Protein AF-A0A7Z9PWI1-F1 (afdb_monomer_lite)

Radius of gyration: 18.22 Å; chains: 1; bounding box: 41×29×56 Å

Foldseek 3Di:
DDDQPPQDFPKDKDFCVLADDDPVLVVLVVPDQFCQVLQVLLLLLQLVLLVVCQVVLHPCPPADDPVVQVVLVVVVFDRGDPPRVDQQNCLQNPCPGPQWDWDDDRGMTMTHGRPSCVSCQLQPDPVVNGDHRNSRDDPVSSRVVSNVSSVVVSVVVVD

Structure (mmCIF, N/CA/C/O backbone):
data_AF-A0A7Z9PWI1-F1
#
_entry.id   AF-A0A7Z9PWI1-F1
#
loop_
_atom_site.group_PDB
_atom_site.id
_atom_site.type_symbol
_atom_site.label_atom_id
_atom_site.label_alt_id
_atom_site.label_comp_id
_atom_site.label_asym_id
_atom_site.label_entity_id
_atom_site.label_seq_id
_atom_site.pdbx_PDB_ins_code
_atom_site.Cartn_x
_atom_site.Cartn_y
_atom_site.Cartn_z
_atom_site.occupancy
_atom_site.B_iso_or_equiv
_atom_site.auth_seq_id
_atom_site.auth_comp_id
_atom_site.auth_asym_id
_atom_site.auth_atom_id
_atom_site.pdbx_PDB_model_num
ATOM 1 N N . MET A 1 1 ? -3.527 -14.838 -31.677 1.00 30.44 1 MET A N 1
ATOM 2 C CA . MET A 1 1 ? -4.506 -14.729 -30.575 1.00 30.44 1 MET A CA 1
ATOM 3 C C . MET A 1 1 ? -3.753 -14.851 -29.257 1.00 30.44 1 MET A C 1
ATOM 5 O O . MET A 1 1 ? -3.271 -15.932 -28.946 1.00 30.44 1 MET A O 1
ATOM 9 N N . LEU A 1 2 ? -3.534 -13.744 -28.545 1.00 27.59 2 LEU A N 1
ATOM 10 C CA . LEU A 1 2 ? -2.874 -13.760 -27.235 1.00 27.59 2 LEU A CA 1
ATOM 11 C C . LEU A 1 2 ? -3.937 -14.088 -26.183 1.00 27.59 2 LEU A C 1
ATOM 13 O O . LEU A 1 2 ? -4.914 -13.357 -26.059 1.00 27.59 2 LEU A O 1
ATOM 17 N N . ARG A 1 3 ? -3.777 -15.211 -25.472 1.00 24.33 3 ARG A N 1
ATOM 18 C CA . ARG A 1 3 ? -4.636 -15.543 -24.327 1.00 24.33 3 ARG A CA 1
ATOM 19 C C . ARG A 1 3 ? -4.478 -14.445 -23.267 1.00 24.33 3 ARG A C 1
ATOM 21 O O . ARG A 1 3 ? -3.330 -14.086 -22.987 1.00 24.33 3 ARG A O 1
ATOM 28 N N . PRO A 1 4 ? -5.566 -13.936 -22.668 1.00 32.03 4 PRO A N 1
ATOM 29 C CA . PRO A 1 4 ? -5.451 -13.004 -21.562 1.00 32.03 4 PRO A CA 1
ATOM 30 C C . PRO A 1 4 ? -4.778 -13.737 -20.402 1.00 32.03 4 PRO A C 1
ATOM 32 O O . PRO A 1 4 ? -5.236 -14.784 -19.943 1.00 32.03 4 PRO A O 1
ATOM 35 N N . LEU A 1 5 ? -3.630 -13.218 -19.975 1.00 35.12 5 LEU A N 1
ATOM 36 C CA . LEU A 1 5 ? -3.011 -13.628 -18.729 1.00 35.12 5 LEU A CA 1
ATOM 37 C C . LEU A 1 5 ? -3.907 -13.084 -17.622 1.00 35.12 5 LEU A C 1
ATOM 39 O O . LEU A 1 5 ? -3.791 -11.923 -17.252 1.00 35.12 5 LEU A O 1
ATOM 43 N N . GLN A 1 6 ? -4.802 -13.923 -17.113 1.00 34.47 6 GLN A N 1
ATOM 44 C CA . GLN A 1 6 ? -5.530 -13.683 -15.874 1.00 34.47 6 GLN A CA 1
ATOM 45 C C . GLN A 1 6 ? -4.507 -13.734 -14.723 1.00 34.47 6 GLN A C 1
ATOM 47 O O . GLN A 1 6 ? -4.366 -14.728 -14.020 1.00 34.47 6 GLN A O 1
ATOM 52 N N . ARG A 1 7 ? -3.660 -12.705 -14.628 1.00 50.44 7 ARG A N 1
ATOM 53 C CA . ARG A 1 7 ? -2.716 -12.489 -13.531 1.00 50.44 7 ARG A CA 1
ATOM 54 C C . ARG A 1 7 ? -3.424 -11.577 -12.543 1.00 50.44 7 ARG A C 1
ATOM 56 O O . ARG A 1 7 ? -3.941 -10.544 -12.953 1.00 50.44 7 ARG A O 1
ATOM 63 N N . ALA A 1 8 ? -3.481 -12.004 -11.284 1.00 61.50 8 ALA A N 1
ATOM 64 C CA . ALA A 1 8 ? -4.158 -11.285 -10.214 1.00 61.50 8 ALA A CA 1
ATOM 65 C C . ALA A 1 8 ? -3.773 -9.797 -10.222 1.00 61.50 8 ALA A C 1
ATOM 67 O O . ALA A 1 8 ? -2.587 -9.458 -10.293 1.00 61.50 8 ALA A O 1
ATOM 68 N N . THR A 1 9 ? -4.787 -8.935 -10.182 1.00 69.44 9 THR A N 1
ATOM 69 C CA . THR A 1 9 ? -4.649 -7.488 -10.018 1.00 69.44 9 THR A CA 1
ATOM 70 C C . THR A 1 9 ? -3.756 -7.218 -8.802 1.00 69.44 9 THR A C 1
ATOM 72 O O . THR A 1 9 ? -4.037 -7.767 -7.735 1.00 69.44 9 THR A O 1
ATOM 75 N N . PRO A 1 10 ? -2.658 -6.451 -8.929 1.00 74.38 10 PRO A N 1
ATOM 76 C CA . PRO A 1 10 ? -1.764 -6.173 -7.813 1.00 74.38 10 PRO A CA 1
ATOM 77 C C . PRO A 1 10 ? -2.419 -5.155 -6.874 1.00 74.38 10 PRO A C 1
ATOM 79 O O . PRO A 1 10 ? -2.184 -3.947 -6.945 1.00 74.38 10 PRO A O 1
ATOM 82 N N . VAL A 1 11 ? -3.229 -5.691 -5.973 1.00 73.31 11 VAL A N 1
ATOM 83 C CA . VAL A 1 11 ? -3.850 -4.989 -4.855 1.00 73.31 11 VAL A CA 1
ATOM 84 C C . VAL A 1 11 ? -3.387 -5.616 -3.549 1.00 73.31 11 VAL A C 1
ATOM 86 O O . VAL A 1 11 ? -3.068 -6.806 -3.502 1.00 73.31 11 VAL A O 1
ATOM 89 N N . ILE A 1 12 ? -3.348 -4.809 -2.497 1.00 73.19 12 ILE A N 1
ATOM 90 C CA . ILE A 1 12 ? -3.330 -5.294 -1.122 1.00 73.19 12 ILE A CA 1
ATOM 91 C C . ILE A 1 12 ? -4.660 -4.921 -0.477 1.00 73.19 12 ILE A C 1
ATOM 93 O O . ILE A 1 12 ? -5.179 -3.821 -0.679 1.00 73.19 12 ILE A O 1
ATOM 97 N N . THR A 1 13 ? -5.208 -5.844 0.298 1.00 77.19 13 THR A N 1
ATOM 98 C CA . THR A 1 13 ? -6.319 -5.548 1.196 1.00 77.19 13 THR A CA 1
ATOM 99 C C . THR A 1 13 ? -5.731 -5.338 2.577 1.00 77.19 13 THR A C 1
ATOM 101 O O . THR A 1 13 ? -4.963 -6.165 3.056 1.00 77.19 13 THR A O 1
ATOM 104 N N . ILE A 1 14 ? -6.040 -4.193 3.173 1.00 75.25 14 ILE A N 1
ATOM 105 C CA . ILE A 1 14 ? -5.749 -3.886 4.564 1.00 75.25 14 ILE A CA 1
ATOM 106 C C . ILE A 1 14 ? -6.979 -4.314 5.355 1.00 75.25 14 ILE A C 1
ATOM 108 O O . ILE A 1 14 ? -8.001 -3.618 5.358 1.00 75.25 14 ILE A O 1
ATOM 112 N N . ASP A 1 15 ? -6.849 -5.474 5.989 1.00 72.38 15 ASP A N 1
ATOM 113 C CA . ASP A 1 15 ? -7.739 -5.964 7.030 1.00 72.38 15 ASP A CA 1
ATOM 114 C C . ASP A 1 15 ? -7.022 -5.832 8.381 1.00 72.38 15 ASP A C 1
ATOM 116 O O . ASP A 1 15 ? -5.825 -6.110 8.491 1.00 72.38 15 ASP A O 1
ATOM 120 N N . LEU A 1 16 ? -7.725 -5.347 9.404 1.00 70.81 16 LEU A N 1
ATOM 121 C CA . LEU A 1 16 ? -7.144 -5.221 10.742 1.00 70.81 16 LEU A CA 1
ATOM 122 C C . LEU A 1 16 ? -6.956 -6.588 11.407 1.00 70.81 16 LEU A C 1
ATOM 124 O O . LEU A 1 16 ? -6.091 -6.699 12.272 1.00 70.81 16 LEU A O 1
ATOM 128 N N . ASP A 1 17 ? -7.691 -7.611 10.963 1.00 68.56 17 ASP A N 1
ATOM 129 C CA . ASP A 1 17 ? -7.542 -8.992 11.436 1.00 68.56 17 ASP A CA 1
ATOM 130 C C . ASP A 1 17 ? -6.173 -9.595 11.052 1.00 68.56 17 ASP A C 1
ATOM 132 O O . ASP A 1 17 ? -5.688 -10.518 11.709 1.00 68.56 17 ASP A O 1
ATOM 136 N N . ASP A 1 18 ? -5.508 -9.040 10.030 1.00 67.12 18 ASP A N 1
ATOM 137 C CA . ASP A 1 18 ? -4.169 -9.450 9.587 1.00 67.12 18 ASP A CA 1
ATOM 138 C C . ASP A 1 18 ? -3.032 -8.779 10.389 1.00 67.12 18 ASP A C 1
ATOM 140 O O . ASP A 1 18 ? -1.851 -9.078 10.174 1.00 67.12 18 ASP A O 1
ATOM 144 N N . VAL A 1 19 ? -3.353 -7.864 11.313 1.00 75.00 19 VAL A N 1
ATOM 145 C CA . VAL A 1 19 ? -2.374 -7.175 12.165 1.00 75.00 19 VAL A CA 1
ATOM 146 C C . VAL A 1 19 ? -2.373 -7.801 13.558 1.00 75.00 19 VAL A C 1
ATOM 148 O O . VAL A 1 19 ? -3.402 -7.894 14.217 1.00 75.00 19 VAL A O 1
ATOM 151 N N . ALA A 1 20 ? -1.197 -8.194 14.053 1.00 78.56 20 ALA A N 1
ATOM 152 C CA . ALA A 1 20 ? -1.062 -8.728 15.405 1.00 78.56 20 ALA A CA 1
ATOM 153 C C . ALA A 1 20 ? -1.214 -7.605 16.447 1.00 78.56 20 ALA A C 1
ATOM 155 O O . ALA A 1 20 ? -0.288 -6.831 16.692 1.00 78.56 20 ALA A O 1
ATOM 156 N N . LEU A 1 21 ? -2.390 -7.511 17.067 1.00 85.12 21 LEU A N 1
ATOM 157 C CA . LEU A 1 21 ? -2.721 -6.486 18.054 1.00 85.12 21 LEU A CA 1
ATOM 158 C C . LEU A 1 21 ? -2.804 -7.088 19.463 1.00 85.12 21 LEU A C 1
ATOM 160 O O . LEU A 1 21 ? -2.935 -8.293 19.656 1.00 85.12 21 LEU A O 1
ATOM 164 N N . ASN A 1 22 ? -2.671 -6.245 20.489 1.00 89.44 22 ASN A N 1
ATOM 165 C CA . ASN A 1 22 ? -2.948 -6.685 21.856 1.00 89.44 22 ASN A CA 1
ATOM 166 C C . ASN A 1 22 ? -4.463 -6.652 22.127 1.00 89.44 22 ASN A C 1
ATOM 168 O O . ASN A 1 22 ? -5.192 -5.863 21.526 1.00 89.44 22 ASN A O 1
ATOM 172 N N . LYS A 1 23 ? -4.927 -7.464 23.085 1.00 90.38 23 LYS A N 1
ATOM 173 C CA . LYS A 1 23 ? -6.361 -7.624 23.396 1.00 90.38 23 LYS A CA 1
ATOM 174 C C . LYS A 1 23 ? -7.091 -6.320 23.722 1.00 90.38 23 LYS A C 1
ATOM 176 O O . LYS A 1 23 ? -8.277 -6.191 23.443 1.00 90.38 23 LYS A O 1
ATOM 181 N N . GLU A 1 24 ? -6.405 -5.367 24.347 1.00 90.81 24 GLU A N 1
ATOM 182 C CA . GLU A 1 24 ? -6.987 -4.064 24.683 1.00 90.81 24 GLU A CA 1
ATOM 183 C C . GLU A 1 24 ? -7.256 -3.238 23.420 1.00 90.81 24 GLU A C 1
ATOM 185 O O . GLU A 1 24 ? -8.341 -2.691 23.247 1.00 90.81 24 GLU A O 1
ATOM 190 N N . THR A 1 25 ? -6.292 -3.216 22.499 1.00 91.31 25 THR A N 1
ATOM 191 C CA . THR A 1 25 ? -6.420 -2.562 21.194 1.00 91.31 25 THR A CA 1
ATOM 192 C C . THR A 1 25 ? -7.533 -3.203 20.372 1.00 91.31 25 THR A C 1
ATOM 194 O O . THR A 1 25 ? -8.378 -2.488 19.842 1.00 91.31 25 THR A O 1
ATOM 197 N N . GLU A 1 26 ? -7.575 -4.536 20.315 1.00 90.44 26 GLU A N 1
ATOM 198 C CA . GLU A 1 26 ? -8.640 -5.281 19.631 1.00 90.44 26 GLU A CA 1
ATOM 199 C C . GLU A 1 26 ? -10.022 -4.920 20.185 1.00 90.44 26 GLU A C 1
ATOM 201 O O . GLU A 1 26 ? -10.931 -4.611 19.418 1.00 90.44 26 GLU A O 1
ATOM 206 N N . ALA A 1 27 ? -10.177 -4.889 21.514 1.00 90.44 27 ALA A N 1
ATOM 207 C CA . ALA A 1 27 ? -11.443 -4.548 22.156 1.00 90.44 27 ALA A CA 1
ATOM 208 C C . ALA A 1 27 ? -11.894 -3.112 21.844 1.00 90.44 27 ALA A C 1
ATOM 210 O O . ALA A 1 27 ? -13.075 -2.884 21.583 1.00 90.44 27 ALA A O 1
ATOM 211 N N . ILE A 1 28 ? -10.964 -2.151 21.831 1.00 92.19 28 ILE A N 1
ATOM 212 C CA . ILE A 1 28 ? -11.274 -0.759 21.486 1.00 92.19 28 ILE A CA 1
ATOM 213 C C . ILE A 1 28 ? -11.723 -0.674 20.028 1.00 92.19 28 ILE A C 1
ATOM 215 O O . ILE A 1 28 ? -12.788 -0.129 19.753 1.00 92.19 28 ILE A O 1
ATOM 219 N N . LEU A 1 29 ? -10.962 -1.251 19.096 1.00 91.00 29 LEU A N 1
ATOM 220 C CA . LEU A 1 29 ? -11.309 -1.226 17.674 1.00 91.00 29 LEU A CA 1
ATOM 221 C C . LEU A 1 29 ? -12.644 -1.926 17.394 1.00 91.00 29 LEU A C 1
ATOM 223 O O . LEU A 1 29 ? -13.447 -1.403 16.627 1.00 91.00 29 LEU A O 1
ATOM 227 N N . ALA A 1 30 ? -12.919 -3.048 18.061 1.00 89.44 30 ALA A N 1
ATOM 228 C CA . ALA A 1 30 ? -14.182 -3.773 17.939 1.00 89.44 30 ALA A CA 1
ATOM 229 C C . ALA A 1 30 ? -15.393 -2.996 18.483 1.00 89.44 30 ALA A C 1
ATOM 231 O O . ALA A 1 30 ? -16.522 -3.283 18.090 1.00 89.44 30 ALA A O 1
ATOM 232 N N . SER A 1 31 ? -15.177 -2.022 19.374 1.00 90.50 31 SER A N 1
ATOM 233 C CA . SER A 1 31 ? -16.241 -1.149 19.887 1.00 90.50 31 SER A CA 1
ATOM 234 C C . SER A 1 31 ? -16.559 0.045 18.980 1.00 90.50 31 SER A C 1
ATOM 236 O O . SER A 1 31 ? -17.514 0.771 19.245 1.00 90.50 31 SER A O 1
ATOM 238 N N . LEU A 1 32 ? -15.773 0.265 17.919 1.00 89.69 32 LEU A N 1
ATOM 239 C CA . LEU A 1 32 ? -15.999 1.343 16.961 1.00 89.69 32 LEU A CA 1
ATOM 240 C C . LEU A 1 32 ? -16.901 0.871 15.814 1.00 89.69 32 LEU A C 1
ATOM 242 O O . LEU A 1 32 ? -16.581 -0.085 15.111 1.00 89.69 32 LEU A O 1
ATOM 246 N N . ASP A 1 33 ? -17.983 1.609 15.567 1.00 88.00 33 ASP A N 1
ATOM 247 C CA . ASP A 1 33 ? -18.891 1.344 14.442 1.00 88.00 33 ASP A CA 1
ATOM 248 C C . ASP A 1 33 ? -18.295 1.737 13.077 1.00 88.00 33 ASP A C 1
ATOM 250 O O . ASP A 1 33 ? -18.691 1.200 12.039 1.00 88.00 33 ASP A O 1
ATOM 254 N N . ASP A 1 34 ? -17.344 2.678 13.068 1.00 91.00 34 ASP A N 1
ATOM 255 C CA . ASP A 1 34 ? -16.704 3.185 11.856 1.00 91.00 34 ASP A CA 1
ATOM 256 C C . ASP A 1 34 ? -15.177 3.243 11.997 1.00 91.00 34 ASP A C 1
ATOM 258 O O . ASP A 1 34 ? -14.616 4.102 12.686 1.00 91.00 34 ASP A O 1
ATOM 262 N N . LEU A 1 35 ? -14.492 2.342 11.289 1.00 93.81 35 LEU A N 1
ATOM 263 C CA . LEU A 1 35 ? -13.032 2.310 11.212 1.00 93.81 35 LEU A CA 1
ATOM 264 C C . LEU A 1 35 ? -12.492 3.149 10.052 1.00 93.81 35 LEU A C 1
ATOM 266 O O . LEU A 1 35 ? -11.274 3.258 9.903 1.00 93.81 35 LEU A O 1
ATOM 270 N N . THR A 1 36 ? -13.352 3.792 9.255 1.00 94.81 36 THR A N 1
ATOM 271 C CA . THR A 1 36 ? -12.946 4.616 8.109 1.00 94.81 36 THR A CA 1
ATOM 272 C C . THR A 1 36 ? -11.811 5.598 8.435 1.00 94.81 36 THR A C 1
ATOM 274 O O . THR A 1 36 ? -10.866 5.693 7.643 1.00 94.81 36 THR A O 1
ATOM 277 N N . PRO A 1 37 ? -11.819 6.327 9.571 1.00 96.06 37 PRO A N 1
ATOM 278 C CA . PRO A 1 37 ? -10.734 7.253 9.885 1.00 96.06 37 PRO A CA 1
ATOM 279 C C . PRO A 1 37 ? -9.387 6.551 10.122 1.00 96.06 37 PRO A C 1
ATOM 281 O O . PRO A 1 37 ? -8.350 7.067 9.702 1.00 96.06 37 PRO A O 1
ATOM 284 N N . LEU A 1 38 ? -9.392 5.372 10.755 1.00 95.50 38 LEU A N 1
ATOM 285 C CA . LEU A 1 38 ? -8.194 4.551 10.945 1.00 95.50 38 LEU A CA 1
ATOM 286 C C . LEU A 1 38 ? -7.711 3.970 9.611 1.00 95.50 38 LEU A C 1
ATOM 288 O O . LEU A 1 38 ? -6.537 4.099 9.274 1.00 95.50 38 LEU A O 1
ATOM 292 N N . LEU A 1 39 ? -8.620 3.395 8.824 1.00 94.44 39 LEU A N 1
ATOM 293 C CA . LEU A 1 39 ? -8.315 2.806 7.521 1.00 94.44 39 LEU A CA 1
ATOM 294 C C . LEU A 1 39 ? -7.701 3.836 6.566 1.00 94.44 39 LEU A C 1
ATOM 296 O O . LEU A 1 39 ? -6.702 3.552 5.912 1.00 94.44 39 LEU A O 1
ATOM 300 N N . LYS A 1 40 ? -8.208 5.076 6.547 1.00 95.31 40 LYS A N 1
ATOM 301 C CA . LYS A 1 40 ? -7.597 6.183 5.788 1.00 95.31 40 LYS A CA 1
ATOM 302 C C . LYS A 1 40 ? -6.168 6.489 6.243 1.00 95.31 40 LYS A C 1
ATOM 304 O O . LYS A 1 40 ? -5.305 6.742 5.402 1.00 95.31 40 LYS A O 1
ATOM 309 N N . ALA A 1 41 ? -5.904 6.460 7.551 1.00 95.44 41 ALA A N 1
ATOM 310 C CA . ALA A 1 41 ? -4.558 6.666 8.084 1.00 95.44 41 ALA A CA 1
ATOM 311 C C . ALA A 1 41 ? -3.605 5.528 7.679 1.00 95.44 41 ALA A C 1
ATOM 313 O O . ALA A 1 41 ? -2.471 5.798 7.284 1.00 95.44 41 ALA A O 1
ATOM 314 N N . LEU A 1 42 ? -4.080 4.280 7.699 1.00 93.56 42 LEU A N 1
ATOM 315 C CA . LEU A 1 42 ? -3.323 3.114 7.236 1.00 93.56 42 LEU A CA 1
ATOM 316 C C . LEU A 1 42 ? -3.050 3.161 5.728 1.00 93.56 42 LEU A C 1
ATOM 318 O O . LEU A 1 42 ? -1.922 2.917 5.304 1.00 93.56 42 LEU A O 1
ATOM 322 N N . GLY A 1 43 ? -4.033 3.564 4.919 1.00 92.19 43 GLY A N 1
ATOM 323 C CA . GLY A 1 43 ? -3.847 3.777 3.483 1.00 92.19 43 GLY A CA 1
ATOM 324 C C . GLY A 1 43 ? -2.789 4.839 3.175 1.00 92.19 43 GLY A C 1
ATOM 325 O O . GLY A 1 43 ? -1.908 4.619 2.347 1.00 92.19 43 GLY A O 1
ATOM 326 N N . SER A 1 44 ? -2.809 5.961 3.902 1.00 93.44 44 SER A N 1
ATOM 327 C CA . SER A 1 44 ? -1.777 7.002 3.789 1.00 93.44 44 SER A CA 1
ATOM 328 C C . SER A 1 44 ? -0.382 6.473 4.144 1.00 93.44 44 SER A C 1
ATOM 330 O O . SER A 1 44 ? 0.592 6.729 3.432 1.00 93.44 44 SER A O 1
ATOM 332 N N . ALA A 1 45 ? -0.284 5.668 5.205 1.00 93.06 45 ALA A N 1
ATOM 333 C CA . ALA A 1 45 ? 0.967 5.029 5.592 1.00 93.06 45 ALA A CA 1
ATOM 334 C C . ALA A 1 45 ? 1.485 4.062 4.511 1.00 93.06 45 ALA A C 1
ATOM 336 O O . ALA A 1 45 ? 2.666 4.105 4.158 1.00 93.06 45 ALA A O 1
ATOM 337 N N . ALA A 1 46 ? 0.602 3.256 3.915 1.00 91.25 46 ALA A N 1
ATOM 338 C CA . ALA A 1 46 ? 0.945 2.372 2.803 1.00 91.25 46 ALA A CA 1
ATOM 339 C C . ALA A 1 46 ? 1.440 3.147 1.567 1.00 91.25 46 ALA A C 1
ATOM 341 O O . ALA A 1 46 ? 2.469 2.784 0.991 1.00 91.25 46 ALA A O 1
ATOM 342 N N . HIS A 1 47 ? 0.788 4.257 1.201 1.00 91.00 47 HIS A N 1
ATOM 343 C CA . HIS A 1 47 ? 1.253 5.131 0.116 1.00 91.00 47 HIS A CA 1
ATOM 344 C C . HIS A 1 47 ? 2.651 5.699 0.403 1.00 91.00 47 HIS A C 1
ATOM 346 O O . HIS A 1 47 ? 3.486 5.779 -0.501 1.00 91.00 47 HIS A O 1
ATOM 352 N N . GLY A 1 48 ? 2.938 6.054 1.660 1.00 92.00 48 GLY A N 1
ATOM 353 C CA . GLY A 1 48 ? 4.267 6.488 2.097 1.00 92.00 48 GLY A CA 1
ATOM 354 C C . GLY A 1 48 ? 5.337 5.412 1.889 1.00 92.00 48 GLY A C 1
ATOM 355 O O . GLY A 1 48 ? 6.399 5.699 1.330 1.00 92.00 48 GLY A O 1
ATOM 356 N N . ILE A 1 49 ? 5.035 4.165 2.263 1.00 91.00 49 ILE A N 1
ATOM 357 C CA . ILE A 1 49 ? 5.920 3.008 2.045 1.00 91.00 49 ILE A CA 1
ATOM 358 C C . ILE A 1 49 ? 6.175 2.794 0.548 1.00 91.00 49 ILE A C 1
ATOM 360 O O . ILE A 1 49 ? 7.323 2.602 0.140 1.00 91.00 49 ILE A O 1
ATOM 364 N N . TRP A 1 50 ? 5.138 2.865 -0.292 1.00 90.75 50 TRP A N 1
ATOM 365 C CA . TRP A 1 50 ? 5.290 2.744 -1.745 1.00 90.75 50 TRP A CA 1
ATOM 366 C C . TRP A 1 50 ? 6.154 3.850 -2.326 1.00 90.75 50 TRP A C 1
ATOM 368 O O . TRP A 1 50 ? 7.092 3.558 -3.068 1.00 90.75 50 TRP A O 1
ATOM 378 N N . ASN A 1 51 ? 5.884 5.103 -1.963 1.00 92.00 51 ASN A N 1
ATOM 379 C CA . ASN A 1 51 ? 6.656 6.241 -2.443 1.00 92.00 51 ASN A CA 1
ATOM 380 C C . ASN A 1 51 ? 8.150 6.057 -2.135 1.00 92.00 51 ASN A C 1
ATOM 382 O O . ASN A 1 51 ? 8.999 6.159 -3.023 1.00 92.00 51 ASN A O 1
ATOM 386 N N . GLU A 1 52 ? 8.466 5.670 -0.899 1.00 91.88 52 GLU A N 1
ATOM 387 C CA . GLU A 1 52 ? 9.836 5.399 -0.479 1.00 91.88 52 GLU A CA 1
ATOM 388 C C . GLU A 1 52 ? 10.463 4.223 -1.239 1.00 91.88 52 GLU A C 1
ATOM 390 O O . GLU A 1 52 ? 11.605 4.318 -1.701 1.00 91.88 52 GLU A O 1
ATOM 395 N N . LYS A 1 53 ? 9.717 3.129 -1.436 1.00 91.38 53 LYS A N 1
ATOM 396 C CA . LYS A 1 53 ? 10.191 1.962 -2.189 1.00 91.38 53 LYS A CA 1
ATOM 397 C C . LYS A 1 53 ? 10.501 2.329 -3.642 1.00 91.38 53 LYS A C 1
ATOM 399 O O . LYS A 1 53 ? 11.558 1.962 -4.144 1.00 91.38 53 LYS A O 1
ATOM 404 N N . PHE A 1 54 ? 9.653 3.111 -4.307 1.00 92.06 54 PHE A N 1
ATOM 405 C CA . PHE A 1 54 ? 9.923 3.609 -5.660 1.00 92.06 54 PHE A CA 1
ATOM 406 C C . PHE A 1 54 ? 11.088 4.601 -5.710 1.00 92.06 54 PHE A C 1
ATOM 408 O O . PHE A 1 54 ? 11.851 4.591 -6.672 1.00 92.06 54 PHE A O 1
ATOM 415 N N . ARG A 1 55 ? 11.250 5.459 -4.696 1.00 91.31 55 ARG A N 1
ATOM 416 C CA . ARG A 1 55 ? 12.384 6.393 -4.593 1.00 91.31 55 ARG A CA 1
ATOM 417 C C . ARG A 1 55 ? 13.725 5.666 -4.462 1.00 91.31 55 ARG A C 1
ATOM 419 O O . ARG A 1 55 ? 14.722 6.148 -4.985 1.00 91.31 55 ARG A O 1
ATOM 426 N N . ARG A 1 56 ? 13.748 4.519 -3.779 1.00 92.12 56 ARG A N 1
ATOM 427 C CA . ARG A 1 56 ? 14.944 3.672 -3.614 1.00 92.12 56 ARG A CA 1
ATOM 428 C C . ARG A 1 56 ? 15.154 2.649 -4.731 1.00 92.12 56 ARG A C 1
ATOM 430 O O . ARG A 1 56 ? 16.122 1.903 -4.672 1.00 92.12 56 ARG A O 1
ATOM 437 N N . GLU A 1 57 ? 14.256 2.602 -5.715 1.00 90.69 57 GLU A N 1
ATOM 438 C CA . GLU A 1 57 ? 14.210 1.544 -6.730 1.00 90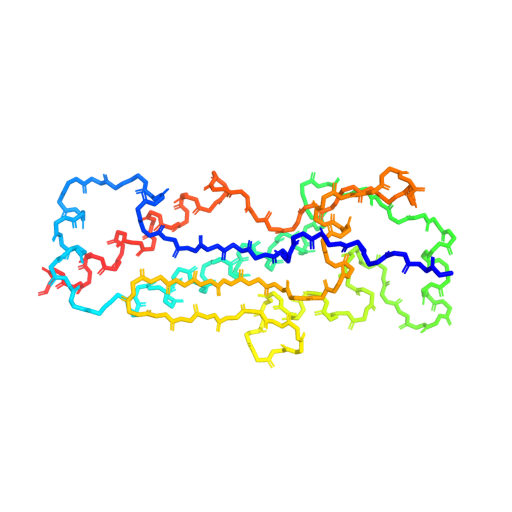.69 57 GLU A CA 1
ATOM 439 C C . GLU A 1 57 ? 14.135 0.130 -6.116 1.00 90.69 57 GLU A C 1
ATOM 441 O O . GLU A 1 57 ? 14.823 -0.811 -6.523 1.00 90.69 57 GLU A O 1
ATOM 446 N N . GLY A 1 58 ? 13.257 -0.024 -5.123 1.00 86.75 58 GLY A N 1
ATOM 447 C CA . GLY A 1 58 ? 13.019 -1.270 -4.404 1.00 86.75 58 GLY A CA 1
ATOM 448 C C . GLY A 1 58 ? 14.160 -1.672 -3.467 1.00 86.75 58 GLY A C 1
ATOM 449 O O . GLY A 1 58 ? 15.096 -0.907 -3.245 1.00 86.75 58 GLY A O 1
ATOM 450 N N . PRO A 1 59 ? 14.133 -2.901 -2.924 1.00 83.69 59 PRO A N 1
ATOM 451 C CA . PRO A 1 59 ? 15.267 -3.495 -2.214 1.00 83.69 59 PRO A CA 1
ATOM 452 C C . PRO A 1 59 ? 16.364 -3.942 -3.208 1.00 83.69 59 PRO A C 1
ATOM 454 O O . PRO A 1 59 ? 16.823 -5.080 -3.167 1.00 83.69 59 PRO A O 1
ATOM 457 N N . GLY A 1 60 ? 16.735 -3.066 -4.152 1.00 86.25 60 GLY A N 1
ATOM 458 C CA . GLY A 1 60 ? 17.688 -3.345 -5.229 1.00 86.25 60 GLY A CA 1
ATOM 459 C C . GLY A 1 60 ? 17.059 -4.020 -6.449 1.00 86.25 60 GLY A C 1
ATOM 460 O O . GLY A 1 60 ? 17.498 -5.095 -6.861 1.00 86.25 60 GLY A O 1
ATOM 461 N N . TRP A 1 61 ? 16.016 -3.423 -7.040 1.00 93.38 61 TRP A N 1
ATOM 462 C CA . TRP A 1 61 ? 15.461 -3.934 -8.295 1.00 93.38 61 TRP A CA 1
ATOM 463 C C . TRP A 1 61 ? 16.529 -4.008 -9.387 1.00 93.38 61 TRP A C 1
ATOM 465 O O . TRP A 1 61 ? 17.380 -3.132 -9.519 1.00 93.38 61 TRP A O 1
ATOM 475 N N . GLN A 1 62 ? 16.447 -5.047 -10.223 1.00 91.81 62 GLN A N 1
ATOM 476 C CA . GLN A 1 62 ? 17.416 -5.231 -11.296 1.00 91.81 62 GLN A CA 1
ATOM 477 C C . GLN A 1 62 ? 17.425 -4.012 -12.244 1.00 91.81 62 GLN A C 1
ATOM 479 O O . GLN A 1 62 ? 16.352 -3.678 -12.788 1.00 91.81 62 GLN A O 1
ATOM 484 N N . PRO A 1 63 ? 18.613 -3.415 -12.496 1.00 91.00 63 PRO A N 1
ATOM 485 C CA . PRO A 1 63 ? 18.771 -2.262 -13.371 1.00 91.00 63 PRO A CA 1
ATOM 486 C C . PRO A 1 63 ? 18.179 -2.466 -14.763 1.00 91.00 63 PRO A C 1
ATOM 488 O O . PRO A 1 63 ? 18.038 -3.588 -15.264 1.00 91.00 63 PRO A O 1
ATOM 491 N N . LEU A 1 64 ? 17.836 -1.355 -15.409 1.00 90.19 64 LEU A N 1
ATOM 492 C CA . LEU A 1 64 ? 17.474 -1.363 -16.822 1.00 90.19 64 LEU A CA 1
ATOM 493 C C . LEU A 1 64 ? 18.717 -1.628 -17.671 1.00 90.19 64 LEU A C 1
ATOM 495 O O . LEU A 1 64 ? 19.806 -1.165 -17.350 1.00 90.19 64 LEU A O 1
ATOM 499 N N . ALA A 1 65 ? 18.542 -2.343 -18.781 1.00 89.88 65 ALA A N 1
ATOM 500 C CA . ALA A 1 65 ? 19.619 -2.530 -19.743 1.00 89.88 65 ALA A CA 1
ATOM 501 C C . ALA A 1 65 ? 20.019 -1.186 -20.376 1.00 89.88 65 ALA A C 1
ATOM 503 O O . ALA A 1 65 ? 19.155 -0.347 -20.655 1.00 89.88 65 ALA A O 1
ATOM 504 N N . ASP A 1 66 ? 21.302 -1.018 -20.698 1.00 92.00 66 ASP A N 1
ATOM 505 C CA . ASP A 1 66 ? 21.830 0.222 -21.287 1.00 92.00 66 ASP A CA 1
ATOM 506 C C . ASP A 1 66 ? 21.103 0.619 -22.575 1.00 92.00 66 ASP A C 1
ATOM 508 O O . ASP A 1 66 ? 20.786 1.789 -22.794 1.00 92.00 66 ASP A O 1
ATOM 512 N N . VAL A 1 67 ? 20.741 -0.368 -23.400 1.00 91.75 67 VAL A N 1
ATOM 513 C CA . VAL A 1 67 ? 19.952 -0.158 -24.625 1.00 91.75 67 VAL A CA 1
ATOM 514 C C . VAL A 1 67 ? 18.566 0.427 -24.336 1.00 91.75 67 VAL A C 1
ATOM 516 O O . VAL A 1 67 ? 18.066 1.260 -25.095 1.00 91.75 67 VAL A O 1
ATOM 519 N N . THR A 1 68 ? 17.941 0.039 -23.221 1.00 88.94 68 THR A N 1
ATOM 520 C CA . THR A 1 68 ? 16.651 0.578 -22.779 1.00 88.94 68 THR A CA 1
ATOM 521 C C . THR A 1 68 ? 16.815 2.014 -22.299 1.00 88.94 68 THR A C 1
ATOM 523 O O . THR A 1 68 ? 16.036 2.877 -22.705 1.00 88.94 68 THR A O 1
ATOM 526 N N . LEU A 1 69 ? 17.848 2.292 -21.500 1.00 90.50 69 LEU A N 1
ATOM 527 C CA . LEU A 1 69 ? 18.158 3.641 -21.022 1.00 90.50 69 LEU A CA 1
ATOM 528 C C . LEU A 1 69 ? 18.451 4.597 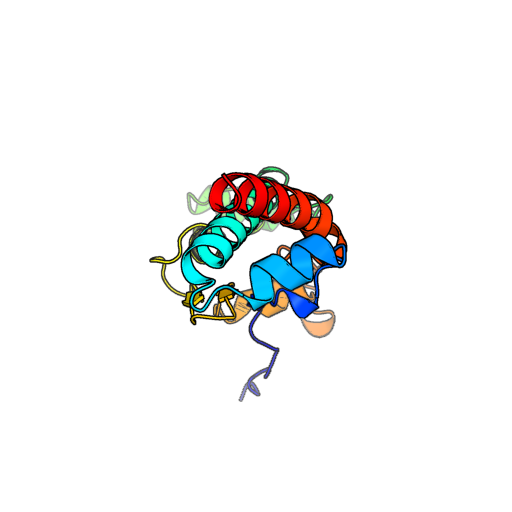-22.183 1.00 90.50 69 LEU A C 1
ATOM 530 O O . LEU A 1 69 ? 17.885 5.689 -22.239 1.00 90.50 69 LEU A O 1
ATOM 534 N N . ALA A 1 70 ? 19.265 4.174 -23.151 1.00 90.06 70 ALA A N 1
ATOM 535 C CA . ALA A 1 70 ? 19.558 4.948 -24.354 1.00 90.06 70 ALA A CA 1
ATOM 536 C C . ALA A 1 70 ? 18.280 5.260 -25.151 1.00 90.06 70 ALA A C 1
ATOM 538 O O . ALA A 1 70 ? 18.050 6.406 -25.545 1.00 90.06 70 ALA A O 1
ATOM 539 N N . LYS A 1 71 ? 17.400 4.263 -25.330 1.00 90.56 71 LYS A N 1
ATOM 540 C CA . LYS A 1 71 ? 16.109 4.447 -26.006 1.00 90.56 71 LYS A CA 1
ATOM 541 C C . LYS A 1 71 ? 15.198 5.422 -25.256 1.00 90.56 71 LYS A C 1
ATOM 543 O O . LYS A 1 71 ? 14.528 6.226 -25.900 1.00 90.56 71 LYS A O 1
ATOM 548 N N . ARG A 1 72 ? 15.140 5.363 -23.924 1.00 90.69 72 ARG A N 1
ATOM 549 C CA . ARG A 1 72 ? 14.321 6.282 -23.118 1.00 90.69 72 ARG A CA 1
ATOM 550 C C . ARG A 1 72 ? 14.821 7.715 -23.210 1.00 90.69 72 ARG A C 1
ATOM 552 O O . ARG A 1 72 ? 14.038 8.584 -23.577 1.00 90.69 72 ARG A O 1
ATOM 559 N N . ARG A 1 73 ? 16.127 7.927 -23.020 1.00 88.12 73 ARG A N 1
ATOM 560 C CA . ARG A 1 73 ? 16.774 9.243 -23.149 1.00 88.12 73 ARG A CA 1
ATOM 561 C C . ARG A 1 73 ? 16.511 9.875 -24.515 1.00 88.12 73 ARG A C 1
ATOM 563 O O . ARG A 1 73 ? 16.113 11.030 -24.581 1.00 88.12 73 ARG A O 1
ATOM 570 N N . LYS A 1 74 ? 16.632 9.096 -25.599 1.00 90.50 74 LYS A N 1
ATOM 571 C CA . LYS A 1 74 ? 16.320 9.565 -26.963 1.00 90.50 74 LYS A CA 1
ATOM 572 C C . LYS A 1 74 ? 14.867 10.032 -27.122 1.00 90.50 74 LYS A C 1
ATOM 574 O O . LYS A 1 74 ? 14.602 10.926 -27.913 1.00 90.50 74 LYS A O 1
ATOM 579 N N . ASN A 1 75 ? 13.938 9.428 -26.384 1.00 87.31 75 ASN A N 1
ATOM 580 C CA . ASN A 1 75 ? 12.514 9.765 -26.417 1.00 87.31 75 ASN A CA 1
ATOM 581 C C . ASN A 1 75 ? 12.102 10.752 -25.308 1.00 87.31 75 ASN A C 1
ATOM 583 O O . ASN A 1 75 ? 10.910 10.879 -25.043 1.00 87.31 75 ASN A O 1
ATOM 587 N N . GLY A 1 76 ? 13.058 11.392 -24.620 1.00 84.06 76 GLY A N 1
ATOM 588 C CA . GLY A 1 76 ? 12.779 12.331 -23.528 1.00 84.06 76 GLY A CA 1
ATOM 589 C C . GLY A 1 76 ? 12.172 11.693 -22.273 1.00 84.06 76 GLY A C 1
ATOM 590 O O . GLY A 1 76 ? 11.549 12.393 -21.483 1.00 84.06 76 GLY A O 1
ATOM 591 N N . ARG A 1 77 ? 12.317 10.373 -22.088 1.00 83.50 77 ARG A N 1
ATOM 592 C CA . ARG A 1 77 ? 11.786 9.639 -20.927 1.00 83.50 77 ARG A CA 1
ATOM 593 C C . ARG A 1 77 ? 12.835 9.437 -19.832 1.00 83.50 77 ARG A C 1
ATOM 595 O O . ARG A 1 77 ? 14.038 9.417 -20.108 1.00 83.50 77 ARG A O 1
ATOM 602 N N . GLY A 1 78 ? 12.360 9.241 -18.601 1.00 81.62 78 GLY A N 1
ATOM 603 C CA . GLY A 1 78 ? 13.188 9.061 -17.408 1.00 81.62 78 GLY A CA 1
ATOM 604 C C . GLY A 1 78 ? 14.007 7.763 -17.392 1.00 81.62 78 GLY A C 1
ATOM 605 O O . GLY A 1 78 ? 13.694 6.779 -18.066 1.00 81.62 78 GLY A O 1
ATOM 606 N N . ALA A 1 79 ? 15.078 7.755 -16.596 1.00 85.44 79 ALA A N 1
ATOM 607 C CA . ALA A 1 79 ? 15.934 6.582 -16.391 1.00 85.44 79 ALA A CA 1
ATOM 608 C C . ALA A 1 79 ? 15.500 5.713 -15.196 1.00 85.44 79 ALA A C 1
ATOM 610 O O . ALA A 1 79 ? 15.996 4.598 -15.060 1.00 85.44 79 ALA A O 1
ATOM 611 N N . GLU A 1 80 ? 14.572 6.204 -14.375 1.00 89.94 80 GLU A N 1
ATOM 612 C CA . GLU A 1 80 ? 14.127 5.532 -13.156 1.00 89.94 80 GLU A CA 1
ATOM 613 C C . GLU A 1 80 ? 13.342 4.244 -13.455 1.00 89.94 80 GLU A C 1
ATOM 615 O O . GLU A 1 80 ? 12.535 4.134 -14.398 1.00 89.94 80 GLU A O 1
ATOM 620 N N . ILE A 1 81 ? 13.583 3.233 -12.625 1.00 91.94 81 ILE A N 1
ATOM 621 C CA . ILE A 1 81 ? 12.911 1.941 -12.711 1.00 91.94 81 ILE A CA 1
ATOM 622 C C . ILE A 1 81 ? 11.428 2.103 -12.347 1.00 91.94 81 ILE A C 1
ATOM 624 O O . ILE A 1 81 ? 11.076 2.717 -11.346 1.00 91.94 81 ILE A O 1
ATOM 628 N N . LEU A 1 82 ? 10.544 1.532 -13.178 1.00 90.88 82 LEU A N 1
ATOM 629 C CA . LEU A 1 82 ? 9.078 1.593 -13.029 1.00 90.88 82 LEU A CA 1
ATOM 630 C C . LEU A 1 82 ? 8.455 3.008 -13.034 1.00 90.88 82 LEU A C 1
ATOM 632 O O . LEU A 1 82 ? 7.274 3.147 -12.731 1.00 90.88 82 LEU A O 1
ATOM 636 N N . LYS A 1 83 ? 9.200 4.037 -13.460 1.00 90.81 83 LYS A N 1
ATOM 637 C CA . LYS A 1 83 ? 8.709 5.419 -13.621 1.00 90.81 83 LYS A CA 1
ATOM 638 C C . LYS A 1 83 ? 8.917 5.959 -15.043 1.00 90.81 83 LYS A C 1
ATOM 640 O O . LYS A 1 83 ? 9.340 7.090 -15.231 1.00 90.81 83 LYS A O 1
ATOM 645 N N . ASP A 1 84 ? 8.665 5.129 -16.058 1.00 86.25 84 ASP A N 1
ATOM 646 C CA . ASP A 1 84 ? 8.886 5.512 -17.467 1.00 86.25 84 ASP A CA 1
ATOM 647 C C . ASP A 1 84 ? 8.006 6.701 -17.887 1.00 86.25 84 ASP A C 1
ATOM 649 O O . ASP A 1 84 ? 8.505 7.744 -18.298 1.00 86.25 84 ASP A O 1
ATOM 653 N N . ASP A 1 85 ? 6.690 6.536 -17.735 1.00 86.12 85 ASP A N 1
ATOM 654 C CA . ASP A 1 85 ? 5.655 7.554 -17.943 1.00 86.12 85 ASP A CA 1
ATOM 655 C C . ASP A 1 85 ? 5.003 8.005 -16.623 1.00 86.12 85 ASP A C 1
ATOM 657 O O . ASP A 1 85 ? 4.078 8.812 -16.624 1.00 86.12 85 ASP A O 1
ATOM 661 N N . GLY A 1 86 ? 5.468 7.458 -15.496 1.00 90.00 86 GLY A N 1
ATOM 662 C CA . GLY A 1 86 ? 4.959 7.745 -14.158 1.00 90.00 86 GLY A CA 1
ATOM 663 C C . GLY A 1 86 ? 3.609 7.109 -13.816 1.00 90.00 86 GLY A C 1
ATOM 664 O O . GLY A 1 86 ? 3.227 7.172 -12.652 1.00 90.00 86 GLY A O 1
ATOM 665 N N . LYS A 1 87 ? 2.907 6.449 -14.751 1.00 92.62 87 LYS A N 1
ATOM 666 C CA . LYS A 1 87 ? 1.535 5.955 -14.519 1.00 92.62 87 LYS A CA 1
ATOM 667 C C . LYS A 1 87 ? 1.447 4.943 -13.382 1.00 92.62 87 LYS A C 1
ATOM 669 O O . LYS A 1 87 ? 0.591 5.071 -12.515 1.00 92.62 87 LYS A O 1
ATOM 674 N N . LEU A 1 88 ? 2.349 3.959 -13.357 1.00 93.00 88 LEU A N 1
ATOM 675 C CA . LEU A 1 88 ? 2.368 2.952 -12.293 1.00 93.00 88 LEU A CA 1
ATOM 676 C C . LEU A 1 88 ? 2.610 3.582 -10.922 1.00 93.00 88 LEU A C 1
ATOM 678 O O . LEU A 1 88 ? 1.882 3.292 -9.978 1.00 93.00 88 LEU A O 1
ATOM 682 N N . PHE A 1 89 ? 3.607 4.461 -10.832 1.00 93.44 89 PHE A N 1
ATOM 683 C CA . PHE A 1 89 ? 3.908 5.187 -9.604 1.00 93.44 89 PHE A CA 1
ATOM 684 C C . PHE A 1 89 ? 2.700 6.010 -9.140 1.00 93.44 89 PHE A C 1
ATOM 686 O O . PHE A 1 89 ? 2.249 5.831 -8.013 1.00 93.44 89 PHE A O 1
ATOM 693 N N . ALA A 1 90 ? 2.120 6.814 -10.035 1.00 93.62 90 ALA A N 1
ATOM 694 C CA . ALA A 1 90 ? 0.953 7.640 -9.748 1.00 93.62 90 ALA A CA 1
ATOM 695 C C . ALA A 1 90 ? -0.247 6.805 -9.281 1.00 93.62 90 ALA A C 1
ATOM 697 O O . ALA A 1 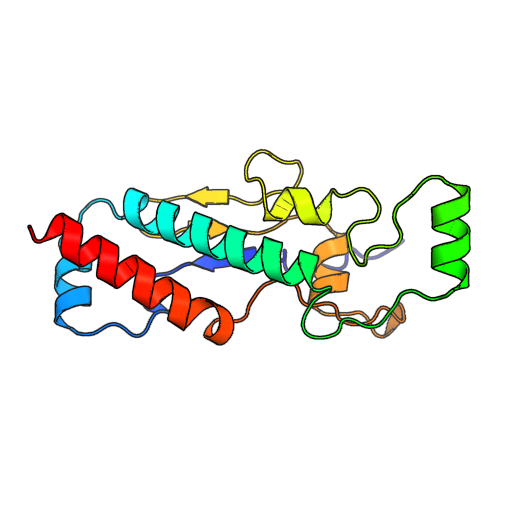90 ? -0.828 7.122 -8.252 1.00 93.62 90 ALA A O 1
ATOM 698 N N . SER A 1 91 ? -0.551 5.686 -9.951 1.00 93.81 91 SER A N 1
ATOM 699 C CA . SER A 1 91 ? -1.669 4.804 -9.578 1.00 93.81 91 SER A CA 1
ATOM 700 C C . SER A 1 91 ? -1.566 4.228 -8.160 1.00 93.81 91 SER A C 1
ATOM 702 O O . SER A 1 91 ? -2.577 3.854 -7.577 1.00 93.81 91 SER A O 1
ATOM 704 N N . LEU A 1 92 ? -0.356 4.153 -7.600 1.00 91.12 92 LEU A N 1
ATOM 705 C CA . LEU A 1 92 ? -0.126 3.680 -6.238 1.00 91.12 92 LEU A CA 1
ATOM 706 C C . LEU A 1 92 ? -0.078 4.842 -5.242 1.00 91.12 92 LEU A C 1
ATOM 708 O O . LEU A 1 92 ? -0.582 4.723 -4.136 1.00 91.12 92 LEU A O 1
ATOM 712 N N . THR A 1 93 ? 0.529 5.974 -5.594 1.00 89.06 93 THR A N 1
ATOM 713 C CA . THR A 1 93 ? 0.729 7.076 -4.637 1.00 89.06 93 THR A CA 1
ATOM 714 C C . THR A 1 93 ? -0.411 8.092 -4.596 1.00 89.06 93 THR A C 1
ATOM 716 O O . THR A 1 93 ? -0.487 8.872 -3.649 1.00 89.06 93 THR A O 1
ATOM 719 N N . ASP A 1 94 ? -1.281 8.098 -5.604 1.00 90.31 94 ASP A N 1
ATOM 720 C CA . ASP A 1 94 ? -2.425 8.995 -5.730 1.00 90.31 94 ASP A CA 1
ATOM 721 C C . ASP A 1 94 ? -3.694 8.192 -6.052 1.00 90.31 94 ASP A C 1
ATOM 723 O O . ASP A 1 94 ? -3.822 7.595 -7.121 1.00 90.31 94 ASP A O 1
ATOM 727 N N . SER A 1 95 ? -4.654 8.203 -5.126 1.00 88.31 95 SER A N 1
ATOM 728 C CA . SER A 1 95 ? -5.908 7.455 -5.258 1.00 88.31 95 SER A CA 1
ATOM 729 C C . SER A 1 95 ? -6.842 7.998 -6.343 1.00 88.31 95 SER A C 1
ATOM 731 O O . SER A 1 95 ? -7.777 7.303 -6.734 1.00 88.31 95 SER A O 1
ATOM 733 N N . ALA A 1 96 ? -6.612 9.218 -6.843 1.00 90.94 96 ALA A N 1
ATOM 734 C CA . ALA A 1 96 ? -7.376 9.798 -7.948 1.00 90.94 96 ALA A CA 1
ATOM 735 C C . ALA A 1 96 ? -6.770 9.490 -9.330 1.00 90.94 96 ALA A C 1
ATOM 737 O O . ALA A 1 96 ? -7.376 9.809 -10.356 1.00 90.94 96 ALA A O 1
ATOM 738 N N . SER A 1 97 ? -5.576 8.893 -9.375 1.00 93.19 97 SER A N 1
ATOM 739 C CA . SER A 1 97 ? -4.865 8.630 -10.623 1.00 93.19 97 SER A CA 1
ATOM 740 C C . SER A 1 97 ? -5.448 7.452 -11.409 1.00 93.19 97 SER A C 1
ATOM 742 O O . SER A 1 97 ? -5.997 6.496 -10.858 1.00 93.19 97 SER A O 1
ATOM 744 N N . GLU A 1 98 ? -5.283 7.502 -12.736 1.00 92.50 98 GLU A N 1
ATOM 745 C CA . GLU A 1 98 ? -5.717 6.437 -13.644 1.00 92.50 98 GLU A CA 1
ATOM 746 C C . GLU A 1 98 ? -5.113 5.088 -13.232 1.00 92.50 98 GLU A C 1
ATOM 748 O O . GLU A 1 98 ? -3.900 4.933 -13.074 1.00 92.50 98 GLU A O 1
ATOM 753 N N . GLY A 1 99 ? -5.988 4.098 -13.087 1.00 90.94 99 GLY A N 1
ATOM 754 C CA . GLY A 1 99 ? -5.624 2.741 -12.721 1.00 90.94 99 GLY A CA 1
ATOM 755 C C . GLY A 1 99 ? -5.310 2.531 -11.241 1.00 90.94 99 GLY A C 1
ATOM 756 O O . GLY A 1 99 ? -4.892 1.433 -10.878 1.00 90.94 99 GLY A O 1
ATOM 757 N N . SER A 1 100 ? -5.521 3.538 -10.387 1.00 93.75 100 SER A N 1
ATOM 758 C CA . SER A 1 100 ? -5.513 3.344 -8.939 1.00 93.75 100 SER A CA 1
ATOM 759 C C . SER A 1 100 ? -6.700 2.487 -8.498 1.00 93.75 100 SER A C 1
ATOM 761 O O . SER A 1 100 ? -7.804 2.598 -9.035 1.00 93.75 100 SER A O 1
ATOM 763 N N . VAL A 1 101 ? -6.464 1.621 -7.517 1.00 93.75 101 VAL A N 1
ATOM 764 C CA . VAL A 1 101 ? -7.512 0.925 -6.770 1.00 93.75 101 VAL A CA 1
ATOM 765 C C . VAL A 1 101 ? -7.538 1.531 -5.377 1.00 93.75 101 VAL A C 1
ATOM 767 O O . VAL A 1 101 ? -6.516 1.533 -4.694 1.00 93.75 101 VAL A O 1
ATOM 770 N N . TYR A 1 102 ? -8.698 2.043 -4.972 1.00 92.75 102 TYR A N 1
ATOM 771 C CA . TYR A 1 102 ? -8.950 2.565 -3.632 1.00 92.75 102 TYR A CA 1
ATOM 772 C C . TYR A 1 102 ? -10.410 2.286 -3.267 1.00 92.75 102 TYR A C 1
ATOM 774 O O . TYR A 1 102 ? -11.314 3.054 -3.594 1.00 92.75 102 TYR A O 1
ATOM 782 N N . GLU A 1 103 ? -10.648 1.150 -2.622 1.00 93.75 103 GLU A N 1
ATOM 783 C CA . GLU A 1 103 ? -11.977 0.680 -2.238 1.00 93.75 103 GLU A CA 1
ATOM 784 C C . GLU A 1 103 ? -12.075 0.681 -0.716 1.00 93.75 103 GLU A C 1
ATOM 786 O O . GLU A 1 103 ? -11.457 -0.129 -0.027 1.00 93.75 103 GLU A O 1
ATOM 791 N N . LEU A 1 104 ? -12.825 1.641 -0.187 1.00 93.25 104 LEU A N 1
ATOM 792 C CA . LEU A 1 104 ? -12.946 1.888 1.242 1.00 93.25 104 LEU A CA 1
ATOM 793 C C . LEU A 1 104 ? -14.340 1.494 1.727 1.00 93.25 104 LEU A C 1
ATOM 795 O O . LEU A 1 104 ? -15.348 1.947 1.185 1.00 93.25 104 LEU A O 1
ATOM 799 N N . SER A 1 105 ? -14.378 0.705 2.794 1.00 90.94 105 SER A N 1
ATOM 800 C CA . SER A 1 105 ? -15.582 0.386 3.562 1.00 90.94 105 SER A CA 1
ATOM 801 C C . SER A 1 105 ? -15.411 0.813 5.024 1.00 90.94 105 SER A C 1
ATOM 803 O O . SER A 1 105 ? -14.352 1.302 5.415 1.00 90.94 105 SER A O 1
ATOM 805 N N . SER A 1 106 ? -16.432 0.589 5.855 1.00 89.00 106 SER A N 1
ATOM 806 C CA . SER A 1 106 ? -16.350 0.866 7.295 1.00 89.00 106 SER A CA 1
ATOM 807 C C . SER A 1 106 ? -15.412 -0.072 8.062 1.00 89.00 106 SER A C 1
ATOM 809 O O . SER A 1 106 ? -15.120 0.213 9.220 1.00 89.00 106 SER A O 1
ATOM 811 N N . LYS A 1 107 ? -14.952 -1.179 7.454 1.00 86.69 107 LYS A N 1
ATOM 812 C CA . LYS A 1 107 ? -14.127 -2.206 8.124 1.00 86.69 107 LYS A CA 1
ATOM 813 C C . LYS A 1 107 ? -12.840 -2.584 7.397 1.00 86.69 107 LYS A C 1
ATOM 815 O O . LYS A 1 107 ? -11.896 -3.009 8.046 1.00 86.69 107 LYS A O 1
ATOM 820 N N . ALA A 1 108 ? -12.781 -2.387 6.087 1.00 88.25 108 ALA A N 1
ATOM 821 C CA . ALA A 1 108 ? -11.637 -2.759 5.264 1.00 88.25 108 ALA A CA 1
ATOM 822 C C . ALA A 1 108 ? -11.302 -1.680 4.233 1.00 88.25 108 ALA A C 1
ATOM 824 O O . ALA A 1 108 ? -12.178 -0.926 3.788 1.00 88.25 108 ALA A O 1
ATOM 825 N N . LEU A 1 109 ? -10.033 -1.653 3.829 1.00 90.12 109 LEU A N 1
ATOM 826 C CA . LEU A 1 109 ? -9.524 -0.811 2.753 1.00 90.12 109 LEU A CA 1
ATOM 827 C C . LEU A 1 109 ? -8.713 -1.661 1.772 1.00 90.12 109 LEU A C 1
ATOM 829 O O . LEU A 1 109 ? -7.685 -2.219 2.141 1.00 90.12 109 LEU A O 1
ATOM 833 N N . THR A 1 110 ? -9.120 -1.702 0.508 1.00 90.56 110 THR A N 1
ATOM 834 C CA . THR A 1 110 ? -8.329 -2.303 -0.572 1.00 90.56 110 THR A CA 1
ATOM 835 C C . THR A 1 110 ? -7.654 -1.206 -1.380 1.00 90.56 110 THR A C 1
ATOM 837 O O . THR A 1 110 ? -8.316 -0.305 -1.893 1.00 90.56 110 THR A O 1
ATOM 840 N N . ILE A 1 111 ? -6.327 -1.277 -1.495 1.00 90.56 111 ILE A N 1
ATOM 841 C CA . ILE A 1 111 ? -5.514 -0.306 -2.233 1.00 90.56 111 ILE A CA 1
ATOM 842 C C . ILE A 1 111 ? -4.526 -0.990 -3.173 1.00 90.56 111 ILE A C 1
ATOM 844 O O . ILE A 1 111 ? -3.993 -2.060 -2.882 1.00 90.56 111 ILE A O 1
ATOM 848 N N . GLY A 1 112 ? -4.240 -0.365 -4.310 1.00 92.38 112 GLY A N 1
ATOM 849 C CA . GLY A 1 112 ? -3.259 -0.882 -5.258 1.00 92.38 112 GLY A CA 1
ATOM 850 C C . GLY A 1 112 ? -3.432 -0.305 -6.650 1.00 92.38 112 GLY A C 1
ATOM 851 O O . GLY A 1 112 ? -3.761 0.865 -6.810 1.00 92.38 112 GLY A O 1
ATOM 852 N N . THR A 1 113 ? -3.200 -1.130 -7.668 1.00 93.62 113 THR A N 1
ATOM 853 C CA . THR A 1 113 ? -3.294 -0.704 -9.067 1.00 93.62 113 THR A CA 1
ATOM 854 C C . THR A 1 113 ? -3.887 -1.797 -9.944 1.00 93.62 113 THR A C 1
ATOM 856 O O . THR A 1 113 ? -3.589 -2.978 -9.768 1.00 93.62 113 THR A O 1
ATOM 859 N N . ASN A 1 114 ? -4.718 -1.411 -10.911 1.00 92.44 114 ASN A N 1
ATOM 860 C CA . ASN A 1 114 ? -5.321 -2.322 -11.884 1.00 92.44 114 ASN A CA 1
ATOM 861 C C . ASN A 1 114 ? -4.621 -2.320 -13.252 1.00 92.44 114 ASN A C 1
ATOM 863 O O . ASN A 1 114 ? -5.082 -2.974 -14.190 1.00 92.44 114 ASN A O 1
ATOM 867 N N . LEU A 1 115 ? -3.490 -1.619 -13.371 1.00 91.12 115 LEU A N 1
ATOM 868 C CA . LEU A 1 115 ? -2.703 -1.578 -14.598 1.00 91.12 115 LEU A CA 1
ATOM 869 C C . LEU A 1 115 ? -2.225 -2.991 -14.973 1.00 91.12 115 LEU A C 1
ATOM 871 O O . LEU A 1 115 ? -1.505 -3.641 -14.217 1.00 91.12 115 LEU A O 1
ATOM 875 N N . GLU A 1 116 ? -2.567 -3.459 -16.177 1.00 87.56 116 GLU A N 1
ATOM 876 C CA . GLU A 1 116 ? -2.311 -4.844 -16.618 1.00 87.56 116 GLU A CA 1
ATOM 877 C C . GLU A 1 116 ? -0.828 -5.250 -16.487 1.00 87.56 116 GLU A C 1
ATOM 879 O O . GLU A 1 116 ? -0.483 -6.360 -16.070 1.00 87.56 116 GLU A O 1
ATOM 884 N N . TYR A 1 117 ? 0.085 -4.329 -16.808 1.00 87.38 117 TYR A N 1
ATOM 885 C CA . TYR A 1 117 ? 1.525 -4.580 -16.75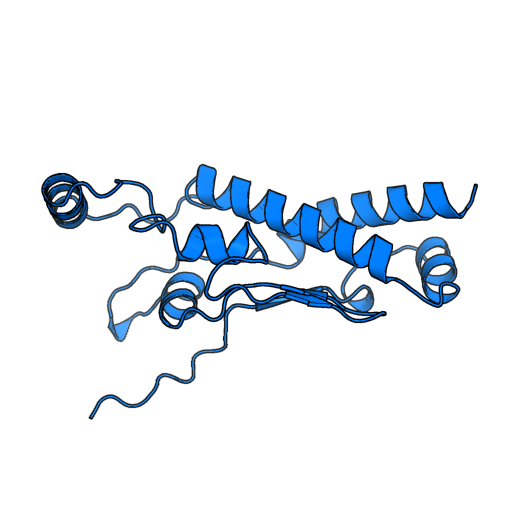7 1.00 87.38 117 TYR A CA 1
ATOM 886 C C . TYR A 1 117 ? 2.094 -4.592 -15.328 1.00 87.38 117 TYR A C 1
ATOM 888 O O . TYR A 1 117 ? 3.198 -5.104 -15.114 1.00 87.38 117 TYR A O 1
ATOM 896 N N . ALA A 1 118 ? 1.360 -4.072 -14.342 1.00 92.12 118 ALA A N 1
ATOM 897 C CA . ALA A 1 118 ? 1.809 -3.986 -12.959 1.00 92.12 118 ALA A CA 1
ATOM 898 C C . ALA A 1 118 ? 2.000 -5.380 -12.347 1.00 92.12 118 ALA A C 1
ATOM 900 O O . ALA A 1 118 ? 3.028 -5.631 -11.720 1.00 92.12 118 ALA A O 1
ATOM 901 N N . ALA A 1 119 ? 1.104 -6.334 -12.632 1.00 89.44 119 ALA A N 1
ATOM 902 C CA . ALA A 1 119 ? 1.244 -7.722 -12.178 1.00 89.44 119 ALA A CA 1
ATOM 903 C C . ALA A 1 119 ? 2.528 -8.381 -12.715 1.00 89.44 119 ALA A C 1
ATOM 905 O O . ALA A 1 119 ? 3.221 -9.121 -12.014 1.00 89.44 119 ALA A O 1
ATOM 906 N N . VAL A 1 120 ? 2.888 -8.086 -13.969 1.00 90.56 120 VAL A N 1
ATOM 907 C CA . VAL A 1 120 ? 4.109 -8.608 -14.598 1.00 90.56 120 VAL A CA 1
ATOM 908 C C . VAL A 1 120 ? 5.355 -8.117 -13.866 1.00 90.56 120 VAL A C 1
ATOM 910 O O . VAL A 1 120 ? 6.298 -8.887 -13.702 1.00 90.56 120 VAL A O 1
ATOM 913 N N . HIS A 1 121 ? 5.369 -6.866 -13.407 1.00 91.44 121 HIS A N 1
ATOM 914 C CA . HIS A 1 121 ? 6.478 -6.340 -12.617 1.00 91.44 121 HIS A CA 1
ATOM 915 C C . HIS A 1 121 ? 6.435 -6.804 -11.162 1.00 91.44 121 HIS A C 1
ATOM 917 O O . HIS A 1 121 ? 7.478 -7.188 -10.645 1.00 91.44 121 HIS A O 1
ATOM 923 N N . GLN A 1 122 ? 5.258 -6.884 -10.539 1.00 91.62 122 GLN A N 1
ATOM 924 C CA . GLN A 1 122 ? 5.112 -7.347 -9.159 1.00 91.62 122 GLN A CA 1
ATOM 925 C C . GLN A 1 122 ? 5.647 -8.772 -8.969 1.00 91.62 122 GLN A C 1
ATOM 927 O O . GLN A 1 122 ? 6.354 -9.049 -7.998 1.00 91.62 122 GLN A O 1
ATOM 932 N N . PHE A 1 123 ? 5.346 -9.676 -9.905 1.00 89.81 123 PHE A N 1
ATOM 933 C CA . PHE A 1 123 ? 5.693 -11.097 -9.792 1.00 89.81 123 PHE A CA 1
ATOM 934 C C . PHE A 1 123 ? 6.875 -11.521 -10.676 1.00 89.81 123 PHE A C 1
ATOM 936 O O . PHE A 1 123 ? 7.500 -12.551 -10.421 1.00 89.81 123 PHE A O 1
ATOM 943 N N . GLY A 1 124 ? 7.222 -10.725 -11.687 1.00 90.12 124 GLY A N 1
ATOM 944 C CA . GLY A 1 124 ? 8.147 -11.122 -12.745 1.00 90.12 124 GLY A CA 1
ATOM 945 C C . GLY A 1 124 ? 7.482 -12.019 -13.794 1.00 90.12 124 GLY A C 1
ATOM 946 O O . GLY A 1 124 ? 6.335 -12.452 -13.675 1.00 90.12 124 GLY A O 1
ATOM 947 N N . SER A 1 125 ? 8.205 -12.307 -14.876 1.00 90.00 125 SER A N 1
ATOM 948 C CA . SER A 1 125 ? 7.739 -13.215 -15.926 1.00 90.00 125 SER A CA 1
ATOM 949 C C . SER A 1 125 ? 8.913 -13.901 -16.607 1.00 90.00 125 SER A C 1
ATOM 951 O O . SER A 1 125 ? 9.598 -13.282 -17.421 1.00 90.00 125 SER A O 1
ATOM 953 N N . LYS A 1 126 ? 9.099 -15.199 -16.341 1.00 89.12 126 LYS A N 1
ATOM 954 C CA . LYS A 1 126 ? 10.175 -16.002 -16.948 1.00 89.12 126 LYS A CA 1
ATOM 955 C C . LYS A 1 126 ? 10.050 -16.070 -18.474 1.00 89.12 126 LYS A C 1
ATOM 957 O O . LYS A 1 126 ? 11.011 -15.751 -19.164 1.00 89.12 126 LYS A O 1
ATOM 962 N N . ASP A 1 127 ? 8.850 -16.338 -18.991 1.00 88.62 127 ASP A N 1
ATOM 963 C CA . ASP A 1 127 ? 8.599 -16.470 -20.440 1.00 88.62 127 ASP A CA 1
ATOM 964 C C . ASP A 1 127 ? 8.948 -15.203 -21.228 1.00 88.62 127 ASP A C 1
ATOM 966 O O . ASP A 1 127 ? 9.473 -15.258 -22.336 1.00 88.62 127 ASP A O 1
ATOM 970 N N . ARG A 1 128 ? 8.679 -14.037 -20.629 1.00 86.81 128 ARG A N 1
ATOM 971 C CA . ARG A 1 128 ? 8.961 -12.723 -21.221 1.00 86.81 128 ARG A CA 1
ATOM 972 C C . ARG A 1 128 ? 10.338 -12.183 -20.822 1.00 86.81 128 ARG A C 1
ATOM 974 O O . ARG A 1 128 ? 10.677 -11.075 -21.220 1.00 86.81 128 ARG A O 1
ATOM 981 N N . LYS A 1 129 ? 11.113 -12.936 -20.029 1.00 89.44 129 LYS A N 1
ATOM 982 C CA . LYS A 1 129 ? 12.403 -12.527 -19.446 1.00 89.44 129 LYS A CA 1
ATOM 983 C C . LYS A 1 129 ? 12.327 -11.181 -18.710 1.00 89.44 129 LYS A C 1
ATOM 985 O O . LYS A 1 129 ? 13.238 -10.362 -18.793 1.00 89.44 129 LYS A O 1
ATOM 990 N N . ILE A 1 130 ? 11.226 -10.946 -17.994 1.00 88.81 130 ILE A N 1
ATOM 991 C CA . ILE A 1 130 ? 11.015 -9.732 -17.197 1.00 88.81 130 ILE A CA 1
ATOM 992 C C . ILE A 1 130 ? 11.345 -10.057 -15.736 1.00 88.81 130 ILE A C 1
ATOM 994 O O . ILE A 1 130 ? 10.697 -10.943 -15.166 1.00 88.81 130 ILE A O 1
ATOM 998 N N . PRO A 1 131 ? 12.322 -9.372 -15.116 1.00 91.94 131 PRO A N 1
ATOM 999 C CA . PRO A 1 131 ? 12.653 -9.603 -13.718 1.00 91.94 131 PRO A CA 1
ATOM 1000 C C . PRO A 1 131 ? 11.529 -9.128 -12.796 1.00 91.94 131 PRO A C 1
ATOM 1002 O O . PRO A 1 131 ? 10.796 -8.185 -13.111 1.00 91.94 131 PRO A O 1
ATOM 1005 N N . LYS A 1 132 ? 11.418 -9.784 -11.639 1.00 93.00 132 LYS A N 1
ATOM 1006 C CA . LYS A 1 132 ? 10.521 -9.371 -10.560 1.00 93.00 132 LYS A CA 1
ATOM 1007 C C . LYS A 1 132 ? 11.009 -8.044 -9.973 1.00 93.00 132 LYS A C 1
ATOM 1009 O O . LYS A 1 132 ? 12.174 -7.906 -9.614 1.00 93.00 132 LYS A O 1
ATOM 1014 N N . ARG A 1 133 ? 10.096 -7.089 -9.860 1.00 93.06 133 ARG A N 1
ATOM 1015 C CA . ARG A 1 133 ? 10.255 -5.775 -9.235 1.00 93.06 133 ARG A CA 1
ATOM 1016 C C . ARG A 1 133 ? 9.060 -5.542 -8.318 1.00 93.06 133 ARG A C 1
ATOM 1018 O O . ARG A 1 133 ? 8.186 -4.739 -8.624 1.00 93.06 133 ARG A O 1
ATOM 1025 N N . ALA A 1 134 ? 8.987 -6.330 -7.244 1.00 91.88 134 ALA A N 1
ATOM 1026 C CA . ALA A 1 134 ? 7.888 -6.236 -6.291 1.00 91.88 134 ALA A CA 1
ATOM 1027 C C . ALA A 1 134 ? 7.887 -4.859 -5.627 1.00 91.88 134 ALA A C 1
ATOM 1029 O O . ALA A 1 134 ? 8.861 -4.479 -4.974 1.00 91.88 134 ALA A O 1
ATOM 1030 N N . PHE A 1 135 ? 6.799 -4.129 -5.839 1.00 89.69 135 PHE A N 1
ATOM 1031 C CA . PHE A 1 135 ? 6.568 -2.789 -5.313 1.00 89.69 135 PHE A CA 1
ATOM 1032 C C . PHE A 1 135 ? 5.486 -2.778 -4.237 1.00 89.69 135 PHE A C 1
ATOM 1034 O O . PHE A 1 135 ? 5.563 -1.954 -3.330 1.00 89.69 135 PHE A O 1
ATOM 1041 N N . LEU A 1 136 ? 4.533 -3.716 -4.269 1.00 87.75 136 LEU A N 1
ATOM 1042 C CA . LEU A 1 136 ? 3.653 -3.913 -3.123 1.00 87.75 136 LEU A CA 1
ATOM 1043 C C . LEU A 1 136 ? 4.473 -4.499 -1.967 1.00 87.75 136 LEU A C 1
ATOM 1045 O O . LEU A 1 136 ? 5.245 -5.436 -2.206 1.00 87.75 136 LEU A O 1
ATOM 1049 N N . PRO A 1 137 ? 4.359 -3.933 -0.757 1.00 80.19 137 PRO A N 1
ATOM 1050 C CA . PRO A 1 137 ? 4.968 -4.474 0.429 1.00 80.19 137 PRO A CA 1
ATOM 1051 C C . PRO A 1 137 ? 4.297 -5.790 0.787 1.00 80.19 137 PRO A C 1
ATOM 1053 O O . PRO A 1 137 ? 3.105 -5.979 0.536 1.00 80.19 137 PRO A O 1
ATOM 1056 N N . ASP A 1 138 ? 5.070 -6.697 1.363 1.00 80.56 138 ASP A N 1
ATOM 1057 C CA . ASP A 1 138 ? 4.482 -7.812 2.092 1.00 80.56 138 ASP A CA 1
ATOM 1058 C C . ASP A 1 138 ? 3.979 -7.364 3.478 1.00 80.56 138 ASP A C 1
ATOM 1060 O O . ASP A 1 138 ? 4.256 -6.251 3.933 1.00 80.56 138 ASP A O 1
ATOM 1064 N N . ALA A 1 139 ? 3.223 -8.236 4.151 1.00 76.50 139 ALA A N 1
ATOM 1065 C CA . ALA A 1 139 ? 2.657 -7.953 5.469 1.00 76.50 139 ALA A CA 1
ATOM 1066 C C . ALA A 1 139 ? 3.730 -7.569 6.508 1.00 76.50 139 ALA A C 1
ATOM 1068 O O . ALA A 1 139 ? 3.494 -6.705 7.349 1.00 76.50 139 ALA A O 1
ATOM 1069 N N . SER A 1 140 ? 4.931 -8.153 6.425 1.00 80.75 140 SER A N 1
ATOM 1070 C CA . SER A 1 140 ? 6.024 -7.865 7.360 1.00 80.75 140 SER A CA 1
ATOM 1071 C C . SER A 1 140 ? 6.641 -6.482 7.142 1.00 80.75 140 SER A C 1
ATOM 1073 O O . SER A 1 140 ? 7.077 -5.846 8.099 1.00 80.75 140 SER A O 1
ATOM 1075 N N . GLU A 1 141 ? 6.626 -5.981 5.903 1.00 82.75 141 GLU A N 1
ATOM 1076 C CA . GLU A 1 141 ? 7.090 -4.633 5.572 1.00 82.75 141 GLU A CA 1
ATOM 1077 C C . GLU A 1 141 ? 6.131 -3.539 6.077 1.00 82.75 141 GLU A C 1
ATOM 1079 O O . GLU A 1 141 ? 6.586 -2.443 6.407 1.00 82.75 141 GLU A O 1
ATOM 1084 N N . VAL A 1 142 ? 4.819 -3.811 6.150 1.00 85.62 142 VAL A N 1
ATOM 1085 C CA . VAL A 1 142 ? 3.810 -2.831 6.609 1.00 85.62 142 VAL A CA 1
ATOM 1086 C C . VAL A 1 142 ? 3.483 -2.931 8.095 1.00 85.62 142 VAL A C 1
ATOM 1088 O O . VAL A 1 142 ? 3.143 -1.909 8.692 1.00 85.62 142 VAL A O 1
ATOM 1091 N N . ALA A 1 143 ? 3.607 -4.111 8.712 1.00 86.56 143 ALA A N 1
ATOM 1092 C CA . ALA A 1 143 ? 3.173 -4.343 10.091 1.00 86.56 143 ALA A CA 1
ATOM 1093 C C . ALA A 1 143 ? 3.732 -3.321 11.106 1.00 86.56 143 ALA A C 1
ATOM 1095 O O . ALA A 1 143 ? 2.926 -2.717 11.815 1.00 86.56 143 ALA A O 1
ATOM 1096 N N . PRO A 1 144 ? 5.043 -2.990 11.134 1.00 89.75 144 PRO A N 1
ATOM 1097 C CA . PRO A 1 144 ? 5.575 -2.036 12.116 1.00 89.75 144 PRO A CA 1
ATOM 1098 C C . PRO A 1 144 ? 5.013 -0.617 11.953 1.00 89.75 144 PRO A C 1
ATOM 1100 O O . PRO A 1 144 ? 4.881 0.150 12.912 1.00 89.75 144 PRO A O 1
ATOM 1103 N N . GLU A 1 145 ? 4.710 -0.236 10.713 1.00 91.38 145 GLU A N 1
ATOM 1104 C CA . GLU A 1 145 ? 4.085 1.042 10.404 1.00 91.38 145 GLU A CA 1
ATOM 1105 C C . GLU A 1 145 ? 2.625 1.056 10.854 1.00 91.38 145 GLU A C 1
ATOM 1107 O O . GLU A 1 145 ? 2.186 1.997 11.517 1.00 91.38 145 GLU A O 1
ATOM 1112 N N . PHE A 1 146 ? 1.893 -0.008 10.534 1.00 92.56 146 PHE A N 1
ATOM 1113 C CA . PHE A 1 146 ? 0.475 -0.139 10.834 1.00 92.56 146 PHE A CA 1
ATOM 1114 C C . PHE A 1 146 ? 0.222 -0.227 12.335 1.00 92.56 146 PHE A C 1
ATOM 1116 O O . PHE A 1 146 ? -0.609 0.521 12.84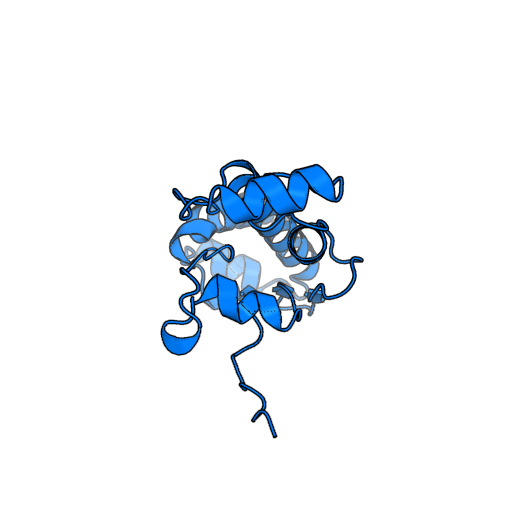3 1.00 92.56 146 PHE A O 1
ATOM 1123 N N . GLU A 1 147 ? 0.998 -1.028 13.068 1.00 91.69 147 GLU A N 1
ATOM 1124 C CA . GLU A 1 147 ? 0.955 -1.091 14.534 1.00 91.69 147 GLU A CA 1
ATOM 1125 C C . GLU A 1 147 ? 1.123 0.298 15.159 1.00 91.69 147 GLU A C 1
ATOM 1127 O O . GLU A 1 147 ? 0.382 0.690 16.065 1.00 91.69 147 GLU A O 1
ATOM 1132 N N . ARG A 1 148 ? 2.066 1.096 14.641 1.00 93.88 148 ARG A N 1
ATOM 1133 C CA . ARG A 1 148 ? 2.297 2.456 15.133 1.00 93.88 148 ARG A CA 1
ATOM 1134 C C . ARG A 1 148 ? 1.123 3.387 14.838 1.00 93.88 148 ARG A C 1
ATOM 1136 O O . ARG A 1 148 ? 0.767 4.198 15.697 1.00 93.88 148 ARG A O 1
ATOM 1143 N N . VAL A 1 149 ? 0.544 3.307 13.640 1.00 95.69 149 VAL A N 1
ATOM 1144 C CA . VAL A 1 149 ? -0.635 4.098 13.251 1.00 95.69 149 VAL A CA 1
ATOM 1145 C C . VAL A 1 149 ? -1.839 3.724 14.116 1.00 95.69 149 VAL A C 1
ATOM 1147 O O . VAL A 1 149 ? -2.489 4.618 14.659 1.00 95.69 149 VAL A O 1
ATOM 1150 N N . ILE A 1 150 ? -2.086 2.427 14.310 1.00 94.81 150 ILE A N 1
ATOM 1151 C CA . ILE A 1 150 ? -3.173 1.898 15.140 1.00 94.81 150 ILE A CA 1
ATOM 1152 C C . ILE A 1 150 ? -3.007 2.357 16.587 1.00 94.81 150 ILE A C 1
ATOM 1154 O O . ILE A 1 150 ? -3.937 2.926 17.155 1.00 94.81 150 ILE A O 1
ATOM 1158 N N . LYS A 1 151 ? -1.811 2.211 17.167 1.00 93.31 151 LYS A N 1
ATOM 1159 C CA . LYS A 1 151 ? -1.538 2.648 18.542 1.00 93.31 151 LYS A CA 1
ATOM 1160 C C . LYS A 1 151 ? -1.832 4.136 18.738 1.00 93.31 151 LYS A C 1
ATOM 1162 O O . LYS A 1 151 ? -2.548 4.506 19.662 1.00 93.31 151 LYS A O 1
ATOM 1167 N N . ARG A 1 152 ? -1.339 4.993 17.835 1.00 95.31 152 ARG A N 1
ATOM 1168 C CA . ARG A 1 152 ? -1.612 6.443 17.881 1.00 95.31 152 ARG A CA 1
ATOM 1169 C C . ARG A 1 152 ? -3.094 6.764 17.725 1.00 95.31 152 ARG A C 1
ATOM 1171 O O . ARG A 1 152 ? -3.579 7.728 18.313 1.00 95.31 152 ARG A O 1
ATOM 1178 N N . TYR A 1 153 ? -3.799 6.001 16.895 1.00 95.38 153 TYR A N 1
ATOM 1179 C CA . TYR A 1 153 ? -5.229 6.170 16.696 1.00 95.38 153 TYR A CA 1
ATOM 1180 C C . TYR A 1 153 ? -6.004 5.845 17.973 1.00 95.38 153 TYR A C 1
ATOM 1182 O O . TYR A 1 153 ? -6.796 6.671 18.418 1.00 95.38 153 TYR A O 1
ATOM 1190 N N . VAL A 1 154 ? -5.721 4.692 18.582 1.00 94.38 154 VAL A N 1
ATOM 1191 C CA . VAL A 1 154 ? -6.324 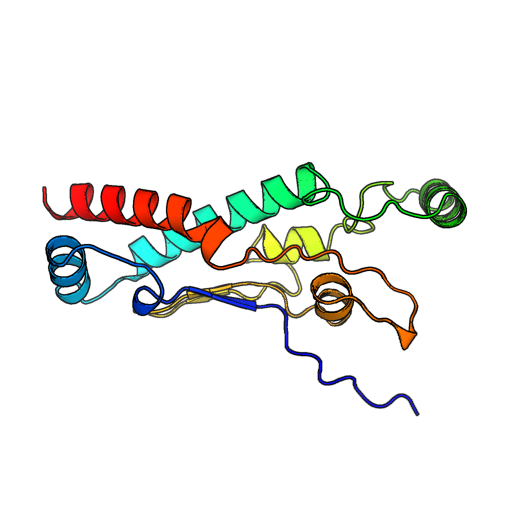4.248 19.844 1.00 94.38 154 VAL A CA 1
ATOM 1192 C C . VAL A 1 154 ? -6.057 5.249 20.966 1.00 94.38 154 VAL A C 1
ATOM 1194 O O . VAL A 1 154 ? -6.993 5.723 21.598 1.00 94.38 154 VAL A O 1
ATOM 1197 N N . GLU A 1 155 ? -4.808 5.686 21.142 1.00 93.38 155 GLU A N 1
ATOM 1198 C CA . GLU A 1 155 ? -4.440 6.709 22.135 1.00 93.38 155 GLU A CA 1
ATOM 1199 C C . GLU A 1 155 ? -5.203 8.034 21.971 1.00 93.38 155 GLU A C 1
ATOM 1201 O O . GLU A 1 155 ? -5.330 8.794 22.932 1.00 93.38 155 GLU A O 1
ATOM 1206 N N . ARG A 1 156 ? -5.668 8.350 20.757 1.00 94.06 156 ARG A N 1
ATOM 1207 C CA . ARG A 1 156 ? -6.432 9.567 20.461 1.00 94.06 156 ARG A CA 1
ATOM 1208 C C . ARG A 1 156 ? -7.924 9.407 20.740 1.00 94.06 156 ARG A C 1
ATOM 1210 O O . ARG A 1 156 ? -8.547 10.403 21.080 1.00 94.06 156 ARG A O 1
ATOM 1217 N N . VAL A 1 157 ? -8.491 8.216 20.549 1.00 92.69 157 VAL A N 1
ATOM 1218 C CA . VAL A 1 157 ? -9.931 7.967 20.761 1.00 92.69 157 VAL A CA 1
ATOM 1219 C C . VAL A 1 157 ? -10.259 7.544 22.193 1.00 92.69 157 VAL A C 1
ATOM 1221 O O . VAL A 1 157 ? -11.395 7.705 22.615 1.00 92.69 157 VAL A O 1
ATOM 1224 N N . SER A 1 158 ? -9.274 7.044 22.945 1.00 84.62 158 SER A N 1
ATOM 1225 C CA . SER A 1 158 ? -9.426 6.673 24.360 1.00 84.62 158 SER A CA 1
ATOM 1226 C C . SER A 1 158 ? -9.208 7.834 25.344 1.00 84.62 158 SER A C 1
ATOM 1228 O O . SER A 1 158 ? -9.216 7.608 26.554 1.00 84.62 158 SER A O 1
ATOM 1230 N N . LYS A 1 159 ? -8.955 9.050 24.849 1.00 73.94 159 LYS A N 1
ATOM 1231 C CA . LYS A 1 159 ? -8.830 10.284 25.642 1.00 73.94 159 LYS A CA 1
ATOM 1232 C C . LYS A 1 159 ? -10.103 11.104 25.539 1.00 73.94 159 LYS A C 1
ATOM 1234 O O . LYS A 1 159 ? -10.482 11.684 26.577 1.00 73.94 159 LYS A O 1
#

Sequence (159 aa):
MLRPLQRATPVITIDLDDVALNKETEAILASLDDLTPLLKALGSAAHGIWNEKFRREGPGWQPLADVTLAKRRKNGRGAEILKDDGKLFASLTDSASEGSVYELSSKALTIGTNLEYAAVHQFGSKDRKIPKRAFLPDASEVAPEFERVIKRYVERVSK

pLDDT: mean 86.32, std 13.02, range [24.33, 96.06]

Secondary structure (DSSP, 8-state):
-PPP--PPP-EEEE-GGGS---HHHHHHHHT-S--HHHHHHHHHHHHHHHHHHHHTTTTTPPPPPHHHHHHHHHTT---STT-SSSHHHHHHH-TTSTTEEEEE-SS-EEEEE--HHHHHHHH-BTTTTBPP---SPPHHHHHHHHHHHHHHHHHHH--